Protein AF-A0A4U6U6M3-F1 (afdb_monomer)

Organism: Setaria viridis (NCBI:txid4556)

Mean predicted aligned error: 6.65 Å

Structure (mmCIF, N/CA/C/O backbone):
data_AF-A0A4U6U6M3-F1
#
_entry.id   AF-A0A4U6U6M3-F1
#
loop_
_atom_site.group_PDB
_atom_site.id
_atom_site.type_symbol
_atom_site.label_atom_id
_atom_site.label_alt_id
_atom_site.label_comp_id
_atom_site.label_asym_id
_atom_site.label_entity_id
_atom_site.label_seq_id
_atom_site.pdbx_PDB_ins_code
_atom_site.Cartn_x
_atom_site.Cartn_y
_atom_site.Cartn_z
_atom_site.occupancy
_atom_site.B_iso_or_equiv
_atom_site.auth_seq_id
_atom_site.auth_comp_id
_atom_site.auth_asym_id
_atom_site.auth_atom_id
_atom_site.pdbx_PDB_model_num
ATOM 1 N N . MET A 1 1 ? -24.887 -14.883 28.684 1.00 62.72 1 MET A N 1
ATOM 2 C CA . MET A 1 1 ? -24.352 -13.506 28.536 1.00 62.72 1 MET A CA 1
ATOM 3 C C . MET A 1 1 ? -22.819 -13.414 28.582 1.00 62.72 1 MET A C 1
ATOM 5 O O . MET A 1 1 ? -22.278 -12.644 27.803 1.00 62.72 1 MET A O 1
ATOM 9 N N . GLY A 1 2 ? -22.096 -14.203 29.396 1.00 85.62 2 GLY A N 1
ATOM 10 C CA . GLY A 1 2 ? -20.622 -14.109 29.502 1.00 85.62 2 GLY A CA 1
ATOM 11 C C . GLY A 1 2 ? -19.833 -14.351 28.202 1.00 85.62 2 GLY A C 1
ATOM 12 O O . GLY A 1 2 ? -18.923 -13.593 27.891 1.00 85.62 2 GLY A O 1
ATOM 13 N N . ARG A 1 3 ? -20.236 -15.337 27.384 1.00 89.00 3 ARG A N 1
ATOM 14 C CA . ARG A 1 3 ? -19.562 -15.652 26.106 1.00 89.00 3 ARG A CA 1
ATOM 15 C C . ARG A 1 3 ? -19.598 -14.495 25.097 1.00 89.00 3 ARG A C 1
ATOM 17 O O . ARG A 1 3 ? -18.611 -14.255 24.416 1.00 89.00 3 ARG A O 1
ATOM 24 N N . LEU A 1 4 ? -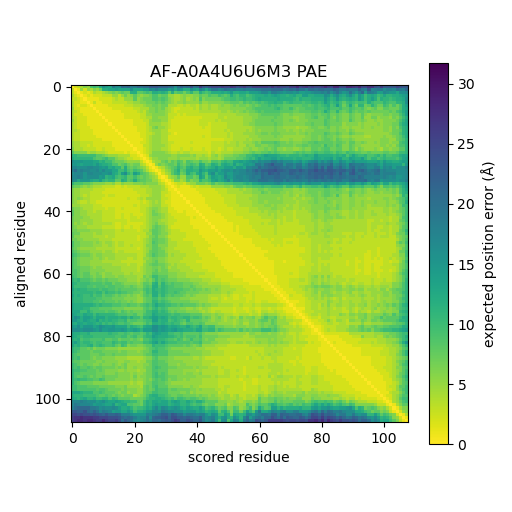20.730 -13.795 24.993 1.00 92.06 4 LEU A N 1
ATOM 25 C CA . LEU A 1 4 ? -20.886 -12.689 24.043 1.00 92.06 4 LEU A CA 1
ATOM 26 C C . LEU A 1 4 ? -20.030 -11.484 24.457 1.00 92.06 4 LEU A C 1
ATOM 28 O O . LEU A 1 4 ? -19.387 -10.867 23.619 1.00 92.06 4 LEU A O 1
ATOM 32 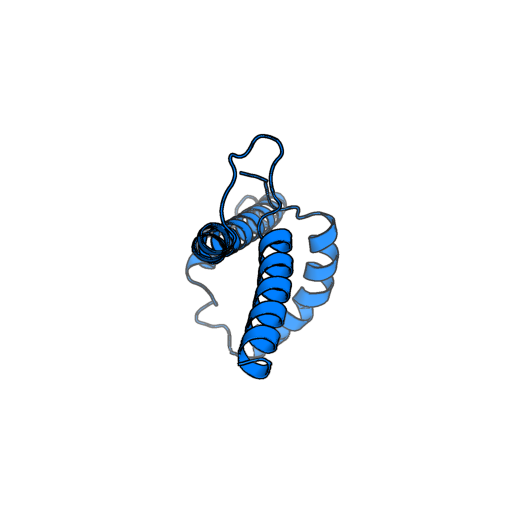N N . ARG A 1 5 ? -19.986 -11.201 25.766 1.00 92.56 5 ARG A N 1
ATOM 33 C CA . ARG A 1 5 ? -19.154 -10.139 26.339 1.00 92.56 5 ARG A CA 1
ATOM 34 C C . ARG A 1 5 ? -17.663 -10.403 26.116 1.00 92.56 5 ARG A C 1
ATOM 36 O O . ARG A 1 5 ? -16.965 -9.486 25.711 1.00 92.56 5 ARG A O 1
ATOM 43 N N . GLY A 1 6 ? -17.211 -11.644 26.320 1.00 93.88 6 GLY A N 1
ATOM 44 C CA . GLY A 1 6 ? -15.819 -12.029 26.059 1.00 93.88 6 GLY A CA 1
ATOM 45 C C . GLY A 1 6 ? -15.414 -11.804 24.600 1.00 93.88 6 GLY A C 1
ATOM 46 O O . GLY A 1 6 ? -14.425 -11.132 24.343 1.00 93.88 6 GLY A O 1
ATOM 47 N N . LYS A 1 7 ? -16.238 -12.263 23.646 1.00 95.88 7 LYS A N 1
ATOM 48 C CA . LYS A 1 7 ? -15.989 -12.046 22.209 1.00 95.88 7 LYS A CA 1
ATOM 49 C C . LYS A 1 7 ? -15.973 -10.571 21.810 1.00 95.88 7 LYS A C 1
ATOM 51 O O . LYS A 1 7 ? -15.184 -10.173 20.964 1.00 95.88 7 LYS A O 1
ATOM 56 N N . LEU A 1 8 ? -16.864 -9.766 22.389 1.00 95.62 8 LEU A N 1
ATOM 57 C CA . LEU A 1 8 ? -16.905 -8.335 22.101 1.00 95.62 8 LEU A CA 1
ATOM 58 C C . LEU A 1 8 ? -15.642 -7.637 22.613 1.00 95.62 8 LEU A C 1
ATOM 60 O O . LEU A 1 8 ? -15.094 -6.803 21.911 1.00 95.62 8 LEU A O 1
ATOM 64 N N . GLN A 1 9 ? -15.170 -8.003 23.806 1.00 95.88 9 GLN A N 1
ATOM 65 C CA . GLN A 1 9 ? -13.952 -7.440 24.381 1.00 95.88 9 GLN A CA 1
ATOM 66 C C . GLN A 1 9 ? -12.710 -7.800 23.560 1.00 95.88 9 GLN A C 1
ATOM 68 O O . GLN A 1 9 ? -11.894 -6.927 23.289 1.00 95.88 9 GLN A O 1
ATOM 73 N N . GLU A 1 10 ? -12.598 -9.055 23.123 1.00 96.69 10 GLU A N 1
ATO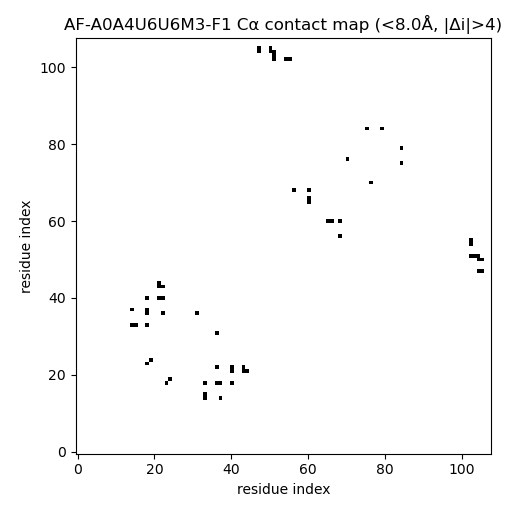M 74 C CA . GLU A 1 10 ? -11.529 -9.508 22.225 1.00 96.69 10 GLU A CA 1
ATOM 75 C C . GLU A 1 10 ? -11.520 -8.709 20.912 1.00 96.69 10 GLU A C 1
ATOM 77 O O . GLU A 1 10 ? -10.481 -8.196 20.502 1.00 96.69 10 GLU A O 1
ATOM 82 N N . LEU A 1 11 ? -12.694 -8.519 20.297 1.00 95.81 11 LEU A N 1
ATOM 83 C CA . LEU A 1 11 ? -12.827 -7.712 19.084 1.00 95.81 11 LEU A CA 1
ATOM 84 C C . LEU A 1 11 ? -12.461 -6.240 19.318 1.00 95.81 11 LEU A C 1
ATOM 86 O O . LEU A 1 11 ? -11.823 -5.635 18.461 1.00 95.81 11 LEU A O 1
ATOM 90 N N . THR A 1 12 ? -12.857 -5.662 20.455 1.00 95.62 12 THR A N 1
ATOM 91 C CA . THR A 1 12 ? -12.514 -4.278 20.810 1.00 95.62 12 THR A CA 1
ATOM 92 C C . THR A 1 12 ? -11.003 -4.089 20.895 1.00 95.62 12 THR A C 1
ATOM 94 O O . THR A 1 12 ? -10.493 -3.145 20.302 1.00 95.62 12 THR A O 1
ATOM 97 N N . VAL A 1 13 ? -10.286 -5.000 21.562 1.00 96.00 13 VAL A N 1
ATOM 98 C CA . VAL A 1 13 ? -8.820 -4.928 21.688 1.00 96.00 13 VAL A CA 1
ATOM 99 C C . VAL A 1 13 ? -8.153 -5.013 20.315 1.00 96.00 13 VAL A C 1
ATOM 101 O O . VAL A 1 13 ? -7.365 -4.139 19.963 1.00 96.00 13 VAL A O 1
ATOM 104 N N . ALA A 1 14 ? -8.532 -5.997 19.495 1.00 96.06 14 ALA A N 1
ATOM 105 C CA . ALA A 1 14 ? -7.967 -6.154 18.153 1.00 96.06 14 ALA A CA 1
ATOM 106 C C . ALA A 1 14 ? -8.239 -4.932 17.253 1.00 96.06 14 ALA A C 1
ATOM 108 O O . ALA A 1 14 ? -7.392 -4.515 16.462 1.00 96.06 14 ALA A O 1
ATOM 109 N N . ALA A 1 15 ? -9.425 -4.331 17.376 1.00 94.25 15 ALA A N 1
ATOM 110 C CA . ALA A 1 15 ? -9.775 -3.121 16.646 1.00 94.25 15 ALA A CA 1
ATOM 111 C C . ALA A 1 15 ? -8.968 -1.898 17.111 1.00 94.25 15 ALA A C 1
ATOM 113 O O . ALA A 1 15 ? -8.567 -1.089 16.275 1.00 94.25 15 ALA A O 1
ATOM 114 N N . GLU A 1 16 ? -8.721 -1.751 18.414 1.00 92.38 16 GLU A N 1
ATOM 115 C CA . GLU A 1 16 ? -7.878 -0.677 18.952 1.00 92.38 16 GLU A CA 1
ATOM 116 C C . GLU A 1 16 ? -6.440 -0.786 18.446 1.00 92.38 16 GLU A C 1
ATOM 118 O O . GLU A 1 16 ? -5.895 0.206 17.961 1.00 92.38 16 GLU A O 1
ATOM 123 N N . GLU A 1 17 ? -5.850 -1.982 18.487 1.00 92.38 17 GLU A N 1
ATOM 124 C CA . GLU A 1 17 ? -4.497 -2.243 17.979 1.00 92.38 17 GLU A CA 1
ATOM 125 C C . GLU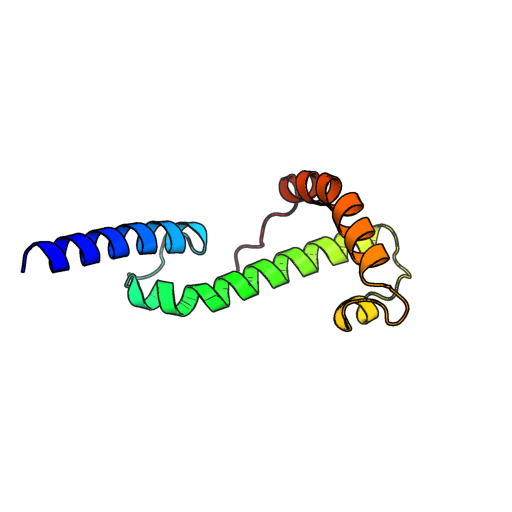 A 1 17 ? -4.365 -1.876 16.495 1.00 92.38 17 GLU A C 1
ATOM 127 O O . GLU A 1 17 ? -3.471 -1.116 16.117 1.00 92.38 17 GLU A O 1
ATOM 132 N N . LEU A 1 18 ? -5.299 -2.344 15.661 1.00 91.06 18 LEU A N 1
ATOM 133 C CA . LEU A 1 18 ? -5.307 -2.060 14.225 1.00 91.06 18 LEU A CA 1
ATOM 134 C C . LEU A 1 18 ? -5.406 -0.559 13.938 1.00 91.06 18 LEU A C 1
ATOM 136 O O . LEU A 1 18 ? -4.670 -0.015 13.114 1.00 91.06 18 LEU A O 1
ATOM 140 N N . VAL A 1 19 ? -6.337 0.124 14.602 1.00 90.19 19 VAL A N 1
ATOM 141 C CA . VAL A 1 19 ? -6.566 1.550 14.368 1.00 90.19 19 VAL A CA 1
ATOM 142 C C . VAL A 1 19 ? -5.388 2.381 14.862 1.00 90.19 19 VAL A C 1
ATOM 144 O O . VAL A 1 19 ? -5.037 3.355 14.202 1.00 90.19 19 VAL A O 1
ATOM 147 N N . ASN A 1 20 ? -4.753 2.006 15.973 1.00 88.00 20 ASN A N 1
ATOM 148 C CA . ASN A 1 20 ? -3.540 2.667 16.452 1.00 88.00 20 ASN A CA 1
ATOM 149 C C . ASN A 1 20 ? -2.371 2.506 15.468 1.00 88.00 20 ASN A C 1
ATOM 151 O O . ASN A 1 20 ? -1.596 3.443 15.317 1.00 88.00 20 ASN A O 1
ATOM 155 N N . ALA A 1 21 ? -2.276 1.372 14.766 1.00 87.19 21 ALA A N 1
ATOM 156 C CA . ALA A 1 21 ? -1.254 1.157 13.740 1.00 87.19 21 ALA A CA 1
ATOM 157 C C . ALA A 1 21 ? -1.489 1.989 12.464 1.00 87.19 21 ALA A C 1
ATOM 159 O O . ALA A 1 21 ? -0.541 2.478 11.861 1.00 87.19 21 ALA A O 1
ATOM 160 N N . ILE A 1 22 ? -2.747 2.160 12.046 1.00 84.31 22 ILE A N 1
ATOM 161 C CA . ILE A 1 22 ? -3.110 2.924 10.833 1.00 84.31 22 ILE A CA 1
ATOM 162 C C . ILE A 1 22 ? -3.147 4.434 11.104 1.00 84.31 22 ILE A C 1
ATOM 164 O O . ILE A 1 22 ? -2.933 5.254 10.215 1.00 84.31 22 ILE A O 1
ATOM 168 N N . SER A 1 23 ? -3.523 4.799 12.324 1.00 78.75 23 SER A N 1
ATOM 169 C CA . SER A 1 23 ? -3.848 6.155 12.734 1.00 78.75 23 SER A CA 1
ATOM 170 C C . SER A 1 23 ? -3.564 6.312 14.226 1.00 78.75 23 SER A C 1
ATOM 172 O O . SER A 1 23 ? -4.510 6.247 15.034 1.00 78.75 23 SER A O 1
ATOM 174 N N . PRO A 1 24 ? -2.301 6.539 14.611 1.00 76.56 24 PRO A N 1
ATOM 175 C CA . PRO A 1 24 ? -1.975 6.873 15.988 1.00 76.56 24 PRO A CA 1
ATOM 176 C C . PRO A 1 24 ? -2.789 8.089 16.452 1.00 76.56 24 PRO A C 1
ATOM 178 O O . PRO A 1 24 ? -3.258 8.902 15.652 1.00 76.56 24 PRO A O 1
ATOM 181 N N . VAL A 1 25 ? -3.051 8.157 17.756 1.00 73.31 25 VAL A N 1
ATOM 182 C CA . VAL A 1 25 ? -3.727 9.316 18.345 1.00 73.31 25 VAL A CA 1
ATOM 183 C C . VAL A 1 25 ? -2.714 10.453 18.377 1.00 73.31 25 VAL A C 1
ATOM 185 O O . VAL A 1 25 ? -1.722 10.362 19.093 1.00 73.31 25 VAL A O 1
ATOM 188 N N . GLU A 1 26 ? -2.954 11.491 17.586 1.00 69.56 26 GLU A N 1
ATOM 189 C CA . GLU A 1 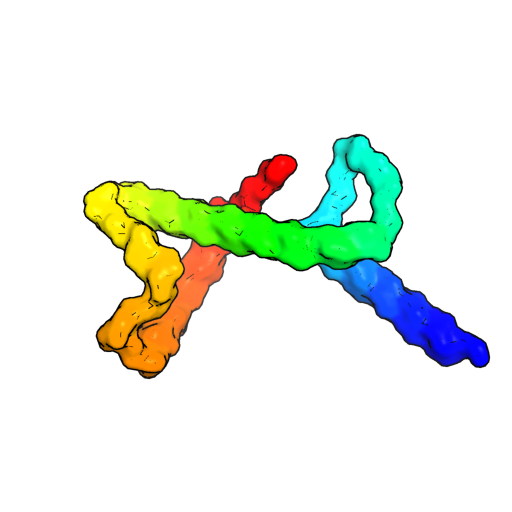26 ? -2.106 12.681 17.563 1.00 69.56 26 GLU A CA 1
ATOM 190 C C . GLU A 1 26 ? -2.264 13.489 18.856 1.00 69.56 26 GLU A C 1
ATOM 192 O O . GLU A 1 26 ? -3.372 13.641 19.388 1.00 69.56 26 GLU A O 1
ATOM 197 N N . GLU A 1 27 ? -1.156 14.032 19.365 1.00 58.41 27 GLU A N 1
ATOM 198 C CA . GLU A 1 27 ? -1.189 14.946 20.506 1.00 58.41 27 GLU A CA 1
ATOM 199 C C . GLU A 1 27 ? -2.004 16.199 20.150 1.00 58.41 27 GLU A C 1
ATOM 201 O O . GLU A 1 27 ? -1.677 16.941 19.229 1.00 58.41 27 GLU A O 1
ATOM 206 N N . GLY A 1 28 ? -3.090 16.441 20.892 1.00 64.31 28 GLY A N 1
ATOM 207 C CA . GLY A 1 28 ? -3.979 17.589 20.681 1.00 64.31 28 GLY A CA 1
ATOM 208 C C . GLY A 1 28 ? -5.229 17.299 19.845 1.00 64.31 28 GLY A C 1
ATOM 209 O O . GLY A 1 28 ? -6.112 18.158 19.772 1.00 64.31 28 GLY A O 1
ATOM 210 N N . ALA A 1 29 ? -5.371 16.095 19.283 1.00 68.81 29 ALA A N 1
ATOM 211 C CA . ALA A 1 29 ? -6.629 15.670 18.680 1.00 68.81 29 ALA A CA 1
ATOM 212 C C . ALA A 1 29 ? -7.712 15.487 19.760 1.00 68.81 29 ALA A C 1
ATOM 214 O O . ALA A 1 29 ? -7.484 14.893 20.816 1.00 68.81 29 ALA A O 1
ATOM 215 N N . GLY A 1 30 ? -8.916 16.007 19.499 1.00 71.00 30 GLY A N 1
ATOM 216 C CA . GLY A 1 30 ? -10.068 15.798 20.378 1.00 71.00 30 GLY A CA 1
ATOM 217 C C . GLY A 1 30 ? -10.410 14.307 20.531 1.00 71.00 30 GLY A C 1
ATOM 218 O O . GLY A 1 30 ? -10.070 13.503 19.660 1.00 71.00 30 GLY A O 1
ATOM 219 N N . PRO A 1 31 ? -11.098 13.909 21.616 1.00 73.56 31 PRO A N 1
ATOM 220 C CA . PRO A 1 31 ? -11.400 12.506 21.868 1.00 73.56 31 PRO A CA 1
ATOM 221 C C . PRO A 1 31 ? -12.293 11.938 20.755 1.00 73.56 31 PRO A C 1
ATOM 223 O O . PRO A 1 31 ? -13.450 12.329 20.623 1.00 73.56 31 PRO A O 1
ATOM 226 N N . GLN A 1 32 ? -11.757 11.005 19.965 1.00 82.75 32 GLN A N 1
ATOM 227 C CA . GLN A 1 32 ? -12.510 10.227 18.979 1.00 82.75 32 GLN A CA 1
ATOM 228 C C . GLN A 1 32 ? -12.790 8.828 19.517 1.00 82.75 32 GLN A C 1
ATOM 230 O O . GLN A 1 32 ? -11.905 8.162 20.060 1.00 82.75 32 GLN A O 1
ATOM 235 N N . SER A 1 33 ? -14.015 8.348 19.329 1.00 90.00 33 SER A N 1
ATOM 236 C CA . SER A 1 33 ? -14.364 6.972 19.673 1.00 90.00 33 SER A CA 1
ATOM 237 C C . SER A 1 33 ? -13.671 5.971 18.743 1.00 90.00 33 SER A C 1
ATOM 239 O O . SER A 1 33 ? -13.380 6.259 17.579 1.00 90.00 33 SER A O 1
ATOM 241 N N . LEU A 1 34 ? -13.473 4.741 19.227 1.00 90.50 34 LEU A N 1
ATOM 242 C CA . LEU A 1 34 ? -12.949 3.639 18.413 1.00 90.50 34 LEU A CA 1
ATOM 243 C C . LEU A 1 34 ? -13.763 3.433 17.126 1.00 90.50 34 LEU A C 1
ATOM 245 O O . LEU A 1 34 ? -13.201 3.203 16.061 1.00 90.50 34 LEU A O 1
ATOM 249 N N . VAL A 1 35 ? -15.090 3.564 17.209 1.00 91.44 35 VAL A N 1
ATOM 250 C CA . VAL A 1 35 ? -15.995 3.393 16.063 1.00 91.44 35 VAL A CA 1
ATOM 251 C C . VAL A 1 35 ? -15.762 4.462 14.995 1.00 91.44 35 VAL A C 1
ATOM 253 O O . VAL A 1 35 ? -15.761 4.146 13.807 1.00 91.44 35 VAL A O 1
ATOM 256 N N . GLU A 1 36 ? -15.563 5.720 15.385 1.00 91.00 36 GLU A N 1
ATOM 257 C CA . GLU A 1 36 ? -15.275 6.806 14.439 1.00 91.00 36 GLU A CA 1
ATOM 258 C C . GLU A 1 36 ? -13.927 6.599 13.756 1.00 91.00 36 GLU A C 1
ATOM 260 O O . GLU A 1 36 ? -13.829 6.710 12.532 1.00 91.00 36 GLU A O 1
ATOM 265 N N . ARG A 1 37 ? -12.907 6.212 14.525 1.00 91.25 37 ARG A N 1
ATOM 266 C CA . ARG A 1 37 ? -11.576 5.935 13.982 1.00 91.25 37 ARG A CA 1
ATOM 267 C C . ARG A 1 37 ? -11.582 4.719 13.050 1.00 91.25 37 ARG A C 1
ATOM 269 O O . ARG A 1 37 ? -10.975 4.779 11.987 1.00 91.25 37 ARG A O 1
ATOM 276 N N . LEU A 1 38 ? -12.331 3.662 13.375 1.00 92.38 38 LEU A N 1
ATOM 277 C CA . LEU A 1 38 ? -12.538 2.508 12.488 1.00 92.38 38 LEU A CA 1
ATOM 278 C C . LEU A 1 38 ? -13.222 2.902 11.176 1.00 92.38 38 LEU A C 1
ATOM 280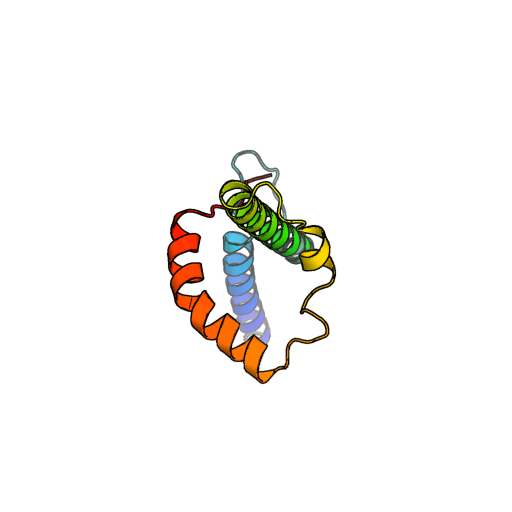 O O . LEU A 1 38 ? -12.822 2.433 10.115 1.00 92.38 38 LEU A O 1
ATOM 284 N N . LYS A 1 39 ? -14.234 3.776 11.225 1.00 91.25 39 LYS A N 1
ATOM 285 C CA . LYS A 1 39 ? -14.894 4.287 10.012 1.00 91.25 39 LYS A CA 1
ATOM 286 C C . LYS A 1 39 ? -13.944 5.109 9.139 1.00 91.25 39 LYS A C 1
ATOM 288 O O . LYS A 1 39 ? -14.080 5.084 7.920 1.00 91.25 39 LYS A O 1
ATOM 293 N N . ALA A 1 40 ? -12.996 5.818 9.749 1.00 89.75 40 ALA A N 1
ATOM 294 C CA . ALA A 1 40 ? -11.980 6.595 9.045 1.00 89.75 40 ALA A CA 1
ATOM 295 C C . ALA A 1 40 ? -10.765 5.759 8.594 1.00 89.75 40 ALA A C 1
ATOM 297 O O . ALA A 1 40 ? -10.035 6.180 7.700 1.00 89.75 40 ALA A O 1
ATOM 298 N N . ALA A 1 41 ? -10.528 4.579 9.172 1.00 90.06 41 ALA A N 1
ATOM 299 C CA . ALA A 1 41 ? -9.344 3.776 8.871 1.00 90.06 41 ALA A CA 1
ATOM 300 C C . ALA A 1 41 ? -9.194 3.434 7.372 1.00 90.06 41 ALA A C 1
ATOM 302 O O . ALA A 1 41 ? -8.095 3.624 6.852 1.00 90.06 41 ALA A O 1
ATOM 303 N N . PRO A 1 42 ? -10.246 3.035 6.623 1.00 90.56 42 PRO A N 1
ATOM 304 C CA . PRO A 1 42 ? -10.113 2.761 5.192 1.00 90.56 42 PRO A CA 1
ATOM 305 C C . PRO A 1 42 ? -9.630 3.962 4.371 1.00 90.56 42 PRO A C 1
ATOM 307 O O . PRO A 1 42 ? -8.803 3.799 3.475 1.00 90.56 42 PRO A O 1
ATOM 310 N N . SER A 1 43 ? -10.109 5.176 4.672 1.00 90.00 43 SER A N 1
ATOM 311 C CA . SER A 1 43 ? -9.665 6.377 3.954 1.00 90.00 43 SER A CA 1
ATOM 312 C C . SER A 1 43 ? -8.229 6.750 4.314 1.00 90.00 43 SER A C 1
ATOM 314 O O . SER A 1 43 ? -7.478 7.167 3.433 1.00 90.00 43 SER A O 1
ATOM 316 N N . LYS A 1 44 ? -7.815 6.533 5.569 1.00 89.06 44 LYS A N 1
ATOM 317 C CA . LYS A 1 44 ? -6.419 6.701 5.992 1.00 89.06 44 LYS A CA 1
ATOM 318 C C . LYS A 1 44 ? -5.490 5.713 5.292 1.00 89.06 44 LYS A C 1
ATOM 320 O O . LYS A 1 44 ? -4.493 6.143 4.727 1.00 89.06 44 LYS A O 1
ATOM 325 N N . VAL A 1 45 ? -5.857 4.431 5.213 1.00 90.12 45 VAL A N 1
ATOM 326 C CA . VAL A 1 45 ? -5.099 3.423 4.446 1.00 90.12 45 VAL A CA 1
ATOM 327 C C . VAL A 1 45 ? -4.966 3.835 2.979 1.00 90.12 45 VAL A C 1
ATOM 329 O O . VAL A 1 45 ? -3.863 3.831 2.443 1.00 90.12 45 VAL A O 1
ATOM 332 N N . ALA A 1 46 ? -6.058 4.263 2.337 1.00 90.69 46 ALA A N 1
ATOM 333 C CA . ALA A 1 46 ? -6.006 4.745 0.957 1.00 90.69 46 ALA A CA 1
ATOM 334 C C . ALA A 1 46 ? -5.074 5.964 0.796 1.00 90.69 46 ALA A C 1
ATOM 336 O O . ALA A 1 46 ? -4.344 6.063 -0.193 1.00 90.69 46 ALA A O 1
ATOM 337 N N . GLY A 1 47 ? -5.068 6.872 1.778 1.00 90.25 47 GLY A N 1
ATOM 338 C CA . GLY A 1 47 ? -4.141 8.001 1.847 1.00 90.25 47 GLY A CA 1
ATOM 339 C C . GLY A 1 47 ? -2.679 7.563 1.943 1.00 90.25 47 GLY A C 1
ATOM 340 O O . GLY A 1 47 ? -1.857 8.031 1.155 1.00 90.25 47 GLY A O 1
ATOM 341 N N . LEU A 1 48 ? -2.370 6.616 2.833 1.00 87.56 48 LEU A N 1
ATOM 342 C CA . LEU A 1 48 ? -1.029 6.044 2.996 1.00 87.56 48 LEU A CA 1
ATOM 343 C C . LEU A 1 48 ? -0.545 5.373 1.705 1.00 87.56 48 LEU A C 1
ATOM 345 O O . LEU A 1 48 ? 0.555 5.664 1.239 1.00 87.56 48 LEU A O 1
ATOM 349 N N . CYS A 1 49 ? -1.382 4.550 1.065 1.00 90.12 49 CYS A N 1
ATOM 350 C CA . CYS A 1 49 ? -1.053 3.934 -0.224 1.00 90.12 49 CYS A CA 1
ATOM 351 C C . CYS A 1 49 ? -0.740 4.994 -1.287 1.00 90.12 49 CYS A C 1
ATOM 353 O O . CYS A 1 49 ? 0.260 4.888 -1.996 1.00 90.12 49 CYS A O 1
ATOM 355 N N . LYS A 1 50 ? -1.553 6.055 -1.372 1.00 91.19 50 LYS A N 1
ATOM 356 C CA . LYS A 1 50 ? -1.321 7.161 -2.308 1.00 91.19 50 LYS A CA 1
ATOM 357 C C . LYS A 1 50 ? 0.003 7.879 -2.027 1.00 91.19 50 LYS A C 1
ATOM 359 O O . LYS A 1 50 ? 0.712 8.210 -2.979 1.00 91.19 50 LYS A O 1
ATOM 364 N N . ALA A 1 51 ? 0.336 8.117 -0.759 1.00 90.00 51 ALA A N 1
ATOM 365 C CA . ALA A 1 51 ? 1.591 8.750 -0.357 1.00 90.00 51 ALA A CA 1
ATOM 366 C C . ALA A 1 51 ? 2.802 7.895 -0.758 1.00 90.00 51 ALA A C 1
ATOM 368 O O . ALA A 1 51 ? 3.709 8.396 -1.424 1.00 90.00 51 ALA A O 1
ATOM 369 N N . VAL A 1 52 ? 2.764 6.593 -0.462 1.00 89.44 52 VAL A N 1
ATOM 370 C CA . VAL A 1 52 ? 3.812 5.636 -0.849 1.00 89.44 52 VAL A CA 1
ATOM 371 C C . VAL A 1 52 ? 3.981 5.593 -2.369 1.00 89.44 52 VAL A C 1
ATOM 373 O O . VAL A 1 52 ? 5.092 5.766 -2.868 1.00 89.44 52 VAL A O 1
ATOM 376 N N . CYS A 1 53 ? 2.892 5.459 -3.136 1.00 91.19 53 CYS A N 1
ATOM 377 C CA . CYS A 1 53 ? 2.959 5.480 -4.601 1.00 91.19 53 CYS A CA 1
ATOM 378 C C . CYS A 1 53 ? 3.572 6.786 -5.131 1.00 91.19 53 CYS A C 1
ATOM 380 O O . CYS A 1 53 ? 4.432 6.747 -6.010 1.00 91.19 53 CYS A O 1
ATOM 382 N N . LYS A 1 54 ? 3.174 7.945 -4.586 1.00 92.38 54 LYS A N 1
ATOM 383 C CA . LYS A 1 54 ? 3.736 9.256 -4.955 1.00 92.38 54 LYS A CA 1
ATOM 384 C C . LYS A 1 54 ? 5.246 9.304 -4.704 1.00 92.38 54 LYS A C 1
ATOM 386 O O . LYS A 1 54 ? 5.982 9.757 -5.578 1.00 92.38 54 LYS A O 1
ATOM 391 N N . GLN A 1 55 ? 5.706 8.838 -3.545 1.00 91.38 55 GLN A N 1
ATOM 392 C CA . GLN A 1 55 ? 7.127 8.826 -3.187 1.00 91.38 55 GLN A CA 1
ATOM 393 C C . GLN A 1 55 ? 7.934 7.905 -4.106 1.00 91.38 55 GLN A C 1
ATOM 395 O O . GLN A 1 55 ? 8.948 8.330 -4.657 1.00 91.38 55 GLN A O 1
ATOM 400 N N . VAL A 1 56 ? 7.448 6.687 -4.362 1.00 91.75 56 VAL A N 1
ATOM 401 C CA . VAL A 1 56 ? 8.085 5.743 -5.296 1.00 91.75 56 VAL A CA 1
ATOM 402 C C . VAL A 1 56 ? 8.183 6.343 -6.702 1.00 91.75 56 VAL A C 1
ATOM 404 O O . VAL A 1 56 ? 9.254 6.331 -7.308 1.00 91.75 56 VAL A O 1
ATOM 407 N N . LEU A 1 57 ? 7.102 6.936 -7.217 1.00 93.00 57 LEU A N 1
ATOM 408 C CA . LEU A 1 57 ? 7.108 7.581 -8.533 1.00 93.00 57 LEU A CA 1
ATOM 409 C C . LEU A 1 57 ? 8.067 8.779 -8.588 1.00 93.00 57 LEU A C 1
ATOM 411 O O . LEU A 1 57 ? 8.734 8.973 -9.604 1.00 93.00 57 LEU A O 1
ATOM 415 N N . ALA A 1 58 ? 8.186 9.558 -7.509 1.00 92.38 58 ALA A N 1
ATOM 416 C CA . ALA A 1 58 ? 9.155 10.652 -7.420 1.00 92.38 58 ALA A CA 1
ATOM 417 C C . ALA A 1 58 ? 10.604 10.144 -7.480 1.00 92.38 58 ALA A C 1
ATOM 419 O O . ALA A 1 58 ? 11.434 10.750 -8.161 1.00 92.38 58 ALA A O 1
ATOM 420 N N . VAL A 1 59 ? 10.897 9.005 -6.842 1.00 91.88 59 VAL A N 1
ATOM 421 C CA . VAL A 1 59 ? 12.199 8.332 -6.952 1.00 91.88 59 VAL A CA 1
ATOM 422 C C . VAL A 1 59 ? 12.455 7.901 -8.396 1.00 91.88 59 VAL A C 1
ATOM 424 O O . VAL A 1 59 ? 13.488 8.245 -8.956 1.00 91.88 59 VAL A O 1
ATOM 427 N N . VAL A 1 60 ? 11.508 7.232 -9.059 1.00 92.69 60 VAL A N 1
ATOM 428 C CA . VAL A 1 60 ? 11.675 6.842 -10.475 1.00 92.69 60 VAL A CA 1
ATOM 429 C C . VAL A 1 6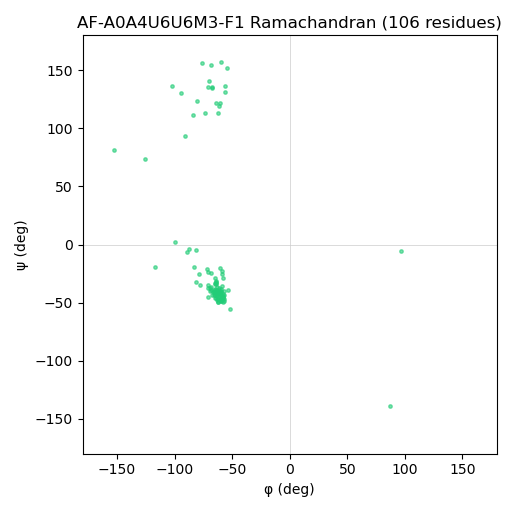0 ? 11.916 8.069 -11.363 1.00 92.69 60 VAL A C 1
ATOM 431 O O . VAL A 1 60 ? 12.802 8.060 -12.222 1.00 92.69 60 VAL A O 1
ATOM 434 N N . LYS A 1 61 ? 11.170 9.154 -11.133 1.00 94.12 61 LYS A N 1
ATOM 435 C CA . LYS A 1 61 ? 11.303 10.408 -11.883 1.00 94.12 61 LYS A CA 1
ATOM 436 C C . LYS A 1 61 ? 12.663 11.080 -11.680 1.00 94.12 61 LYS A C 1
ATOM 438 O O . LYS A 1 61 ? 13.136 11.728 -12.611 1.00 94.12 61 LYS A O 1
ATOM 443 N N . SER A 1 62 ? 13.296 10.929 -10.514 1.00 94.19 62 SER A N 1
ATOM 444 C CA . SER A 1 62 ? 14.617 11.512 -10.241 1.00 94.19 62 SER A CA 1
ATOM 445 C C . SER A 1 62 ? 15.729 10.835 -11.052 1.00 94.19 62 SER A C 1
ATOM 447 O O . SER A 1 62 ? 16.608 11.526 -11.566 1.00 94.19 62 SER A O 1
ATOM 449 N N . TYR A 1 63 ? 15.648 9.514 -11.252 1.00 94.56 63 TYR A N 1
ATOM 450 C CA . TYR A 1 63 ? 16.575 8.760 -12.107 1.00 94.56 63 TYR A CA 1
ATOM 451 C C . TYR A 1 63 ? 16.272 8.920 -13.601 1.00 94.56 63 TYR A C 1
ATOM 453 O O . TYR A 1 63 ? 17.192 8.977 -14.418 1.00 94.56 63 TYR A O 1
ATOM 461 N N . TYR A 1 64 ? 14.992 9.037 -13.966 1.00 95.62 64 TYR A N 1
ATOM 462 C CA . TYR A 1 64 ? 14.547 9.139 -15.357 1.00 95.62 64 TYR A CA 1
ATOM 463 C C . TYR A 1 64 ? 13.671 10.383 -15.587 1.00 95.62 64 TYR A C 1
ATOM 465 O O . TYR A 1 64 ? 12.467 10.259 -15.815 1.00 95.62 64 TYR A O 1
ATOM 473 N N . PRO A 1 65 ? 14.233 11.607 -15.624 1.00 93.38 65 PRO A N 1
ATOM 474 C CA . PRO A 1 65 ? 13.436 12.840 -15.681 1.00 93.38 65 PRO A CA 1
ATOM 475 C C . PRO A 1 65 ? 12.481 12.929 -16.877 1.00 93.38 65 PRO A C 1
ATOM 477 O O . PRO A 1 65 ? 11.419 13.550 -16.800 1.00 93.38 65 PRO A O 1
ATOM 480 N N . ARG A 1 66 ? 12.837 12.280 -17.991 1.00 95.25 66 ARG A N 1
ATOM 481 C CA . ARG A 1 66 ? 12.065 12.286 -19.241 1.00 95.25 66 ARG A CA 1
ATOM 482 C C . ARG A 1 66 ? 11.013 11.180 -19.338 1.00 95.25 66 ARG A C 1
ATOM 484 O O . ARG A 1 66 ? 10.257 11.192 -20.301 1.00 95.25 66 ARG A O 1
ATOM 491 N N . VAL A 1 67 ? 10.954 10.244 -18.387 1.00 92.62 67 VAL A N 1
ATOM 492 C CA . VAL A 1 67 ? 9.961 9.161 -18.427 1.00 92.62 67 VAL A CA 1
ATOM 493 C C . VAL A 1 67 ? 8.557 9.727 -18.221 1.00 92.62 67 VAL A C 1
ATOM 495 O O . VAL A 1 67 ? 8.346 10.574 -17.345 1.00 92.62 67 VAL A O 1
ATOM 498 N N . ASP A 1 68 ? 7.602 9.278 -19.026 1.00 90.81 68 ASP A N 1
ATOM 499 C CA . ASP A 1 68 ? 6.192 9.561 -18.788 1.00 90.81 68 ASP A CA 1
ATOM 500 C C . ASP A 1 68 ? 5.633 8.535 -17.797 1.00 90.81 68 ASP A C 1
ATOM 502 O O . ASP A 1 68 ? 5.539 7.347 -18.100 1.00 90.81 68 ASP A O 1
ATOM 506 N N . LEU A 1 69 ? 5.305 8.997 -16.590 1.00 91.88 69 LEU A N 1
ATOM 507 C CA . LEU A 1 69 ? 4.749 8.153 -15.532 1.00 91.88 69 LEU A CA 1
ATOM 508 C C . LEU A 1 69 ? 3.221 8.053 -15.603 1.00 91.88 69 LEU A C 1
ATOM 510 O O . LEU A 1 69 ? 2.647 7.298 -14.822 1.00 91.88 69 LEU A O 1
ATOM 514 N N . ALA A 1 70 ? 2.554 8.766 -16.520 1.00 91.00 70 ALA A N 1
ATOM 515 C CA . ALA A 1 70 ? 1.1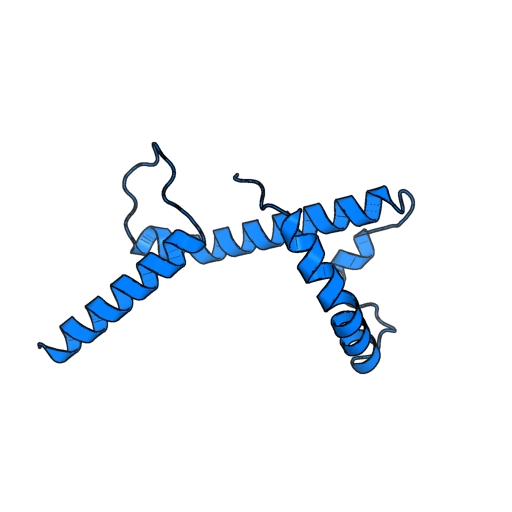00 8.689 -16.666 1.00 91.00 70 ALA A CA 1
ATOM 516 C C . ALA A 1 70 ? 0.634 7.256 -16.968 1.00 91.00 70 ALA A C 1
ATOM 518 O O . ALA A 1 70 ? -0.362 6.809 -16.406 1.00 91.00 70 ALA A O 1
ATOM 519 N N . ALA A 1 71 ? 1.423 6.507 -17.747 1.00 86.94 71 ALA A N 1
ATOM 520 C CA . ALA A 1 71 ? 1.153 5.108 -18.076 1.00 86.94 71 ALA A CA 1
ATOM 521 C C . ALA A 1 71 ? 1.059 4.188 -16.843 1.00 86.94 71 ALA A C 1
ATOM 523 O O . ALA A 1 71 ? 0.377 3.171 -16.897 1.00 86.94 71 ALA A O 1
ATOM 524 N N . ALA A 1 72 ? 1.692 4.537 -15.714 1.00 89.50 72 ALA A N 1
ATOM 525 C CA . ALA A 1 72 ? 1.563 3.763 -14.477 1.00 89.50 72 ALA A CA 1
ATOM 526 C C . ALA A 1 72 ? 0.149 3.853 -13.871 1.00 89.50 72 ALA A C 1
ATOM 528 O O . ALA A 1 72 ? -0.273 2.947 -13.155 1.00 89.50 72 ALA A O 1
ATOM 529 N N . GLY A 1 73 ? -0.594 4.928 -14.165 1.00 89.06 73 GLY A N 1
ATOM 530 C CA . GLY A 1 73 ? -1.990 5.090 -13.752 1.00 89.06 73 GLY A CA 1
ATOM 531 C C . GLY A 1 73 ? -2.957 4.167 -14.498 1.00 89.06 73 GLY A C 1
ATOM 532 O O . GLY A 1 73 ? -4.005 3.826 -13.954 1.00 89.06 73 GLY A O 1
ATOM 533 N N . ASP A 1 74 ? -2.580 3.711 -15.694 1.00 88.56 74 ASP A N 1
ATOM 534 C CA . ASP A 1 74 ? -3.360 2.759 -16.495 1.00 88.56 74 ASP A CA 1
ATOM 535 C C . ASP A 1 74 ? -3.152 1.300 -16.041 1.00 88.56 74 ASP A C 1
ATOM 537 O O . ASP A 1 74 ? -3.815 0.384 -16.534 1.00 88.56 74 ASP A O 1
ATOM 541 N N . GLY A 1 75 ? -2.252 1.074 -15.076 1.00 87.31 75 GLY A N 1
ATOM 542 C CA . GLY A 1 75 ? -1.962 -0.230 -14.494 1.00 87.31 75 GLY A CA 1
ATOM 543 C C . GLY A 1 75 ? -0.907 -1.018 -15.271 1.00 87.31 75 GLY A C 1
ATOM 544 O O . GLY A 1 75 ? 0.130 -0.492 -15.673 1.00 87.31 75 GLY A O 1
ATOM 545 N N . VAL A 1 76 ? -1.136 -2.324 -15.420 1.00 86.44 76 VAL A N 1
ATOM 546 C CA . VAL A 1 76 ? -0.190 -3.236 -16.077 1.00 86.44 76 VAL A CA 1
ATOM 547 C C . VAL A 1 76 ? -0.162 -2.966 -17.583 1.00 86.44 76 VAL A C 1
ATOM 549 O O . VAL A 1 76 ? -1.204 -2.823 -18.224 1.00 86.44 76 VAL A O 1
ATOM 552 N N . ALA A 1 77 ? 1.038 -2.924 -18.169 1.00 88.56 77 ALA A N 1
ATOM 553 C CA . ALA A 1 77 ? 1.203 -2.707 -19.602 1.00 88.56 77 ALA A CA 1
ATOM 554 C C . ALA A 1 77 ? 0.423 -3.753 -20.420 1.00 88.56 77 ALA A C 1
ATOM 556 O O . ALA A 1 77 ? 0.472 -4.946 -20.128 1.00 88.56 77 ALA A O 1
ATOM 557 N N . ARG A 1 78 ? -0.268 -3.320 -21.486 1.00 85.94 78 ARG A N 1
ATOM 558 C CA . ARG A 1 78 ? -1.184 -4.173 -22.280 1.00 85.94 78 ARG A CA 1
ATOM 559 C C . ARG A 1 78 ? -0.518 -5.404 -22.906 1.00 85.94 78 ARG A C 1
ATOM 561 O O . ARG A 1 78 ? -1.205 -6.352 -23.265 1.00 85.94 78 ARG A O 1
ATOM 568 N N . ASN A 1 79 ? 0.796 -5.361 -23.091 1.00 89.12 79 ASN A N 1
ATOM 569 C CA . ASN A 1 79 ? 1.618 -6.434 -23.644 1.00 89.12 79 ASN A CA 1
ATOM 570 C C . ASN A 1 79 ? 2.348 -7.259 -22.568 1.00 89.12 79 ASN A C 1
ATOM 572 O O . ASN A 1 79 ? 3.113 -8.154 -22.919 1.00 89.12 79 ASN A O 1
ATOM 576 N N . CYS A 1 80 ? 2.145 -6.960 -21.285 1.00 92.12 80 CYS A N 1
ATOM 577 C CA . CYS A 1 80 ? 2.706 -7.733 -20.190 1.00 92.12 80 CYS A CA 1
ATOM 578 C C . CYS A 1 80 ? 1.839 -8.971 -19.952 1.00 92.12 80 CYS A C 1
ATOM 580 O O . CYS A 1 80 ? 0.632 -8.868 -19.728 1.00 92.12 80 CYS A O 1
ATOM 582 N N . THR A 1 81 ? 2.451 -10.148 -20.022 1.00 94.44 81 THR A N 1
ATOM 583 C CA . THR A 1 81 ? 1.778 -11.390 -19.644 1.00 94.44 81 THR A CA 1
ATOM 584 C C . THR A 1 81 ? 1.716 -11.496 -18.124 1.00 94.44 81 THR A C 1
ATOM 586 O O . THR A 1 81 ? 2.553 -10.934 -17.421 1.00 94.44 81 THR A O 1
ATOM 589 N N . GLU A 1 82 ? 0.758 -12.260 -17.602 1.00 92.38 82 GLU A N 1
ATOM 590 C CA . GLU A 1 82 ? 0.658 -12.510 -16.158 1.00 92.38 82 GLU A CA 1
ATOM 591 C C . GLU A 1 82 ? 1.951 -13.121 -15.591 1.00 92.38 82 GLU A C 1
ATOM 593 O O . GLU A 1 82 ? 2.421 -12.695 -14.542 1.00 92.38 82 GLU A O 1
ATOM 598 N N . GLY A 1 83 ? 2.584 -14.043 -16.330 1.00 95.56 83 GLY A N 1
ATOM 599 C CA . GLY A 1 83 ? 3.863 -14.640 -15.937 1.00 95.56 83 GLY A CA 1
ATOM 600 C C . GLY A 1 83 ? 5.021 -13.638 -15.906 1.00 95.56 83 GLY A C 1
ATOM 601 O O . GLY A 1 83 ? 5.809 -13.654 -14.966 1.00 95.56 83 GLY A O 1
ATOM 602 N N . ALA A 1 84 ? 5.100 -12.731 -16.886 1.00 95.19 84 ALA A N 1
ATOM 603 C CA . ALA A 1 84 ? 6.103 -11.666 -16.869 1.00 95.19 84 ALA A CA 1
ATOM 604 C C . ALA A 1 84 ? 5.853 -10.692 -15.710 1.00 95.19 84 ALA A C 1
ATOM 606 O O . ALA A 1 84 ? 6.789 -10.298 -15.025 1.00 95.19 84 ALA A O 1
ATOM 607 N N . TYR A 1 85 ? 4.590 -10.348 -15.447 1.00 93.94 85 TYR A N 1
ATOM 608 C CA . TYR A 1 85 ? 4.232 -9.487 -14.325 1.00 93.94 85 TYR A CA 1
ATOM 609 C C . TYR A 1 85 ? 4.586 -10.120 -12.974 1.00 93.94 85 TYR A C 1
ATOM 611 O O . TYR A 1 85 ? 5.181 -9.448 -12.136 1.00 93.94 85 TYR A O 1
ATOM 619 N N . ALA A 1 86 ? 4.284 -11.407 -12.781 1.00 95.56 86 ALA A N 1
ATOM 620 C CA . ALA A 1 86 ? 4.662 -12.145 -11.579 1.00 95.56 86 ALA A CA 1
ATOM 621 C C . ALA A 1 86 ? 6.186 -12.161 -11.383 1.00 95.56 86 ALA A C 1
ATOM 623 O O . ALA A 1 86 ? 6.660 -11.842 -10.297 1.00 95.56 86 ALA A O 1
ATOM 624 N N . GLN A 1 87 ? 6.952 -12.418 -12.449 1.00 96.94 87 GLN A N 1
ATOM 625 C CA . GLN A 1 87 ? 8.413 -12.347 -12.403 1.00 96.94 87 GLN A CA 1
ATOM 626 C C . GLN A 1 87 ? 8.905 -10.942 -12.010 1.00 96.94 87 GLN A C 1
ATOM 628 O O . GLN A 1 87 ? 9.789 -10.812 -11.168 1.00 96.94 87 GLN A O 1
ATOM 633 N N . TYR A 1 88 ? 8.317 -9.875 -12.562 1.00 95.06 88 TYR A N 1
ATOM 634 C CA . TYR A 1 88 ? 8.681 -8.505 -12.184 1.00 95.06 88 TYR A CA 1
ATOM 635 C C . TYR A 1 88 ? 8.357 -8.184 -10.721 1.00 95.06 88 TYR A C 1
ATOM 637 O O . TYR A 1 88 ? 9.079 -7.402 -10.106 1.00 95.06 88 TYR A O 1
ATOM 645 N N . LEU A 1 89 ? 7.299 -8.771 -10.149 1.00 94.75 89 LEU A N 1
ATOM 646 C CA . LEU A 1 89 ? 6.999 -8.637 -8.721 1.00 94.75 89 LEU A CA 1
ATOM 647 C C . LEU A 1 89 ? 8.049 -9.344 -7.856 1.00 94.75 89 LEU A C 1
ATOM 649 O O . LEU A 1 89 ? 8.506 -8.750 -6.882 1.00 94.75 89 LEU A O 1
ATOM 653 N N . GLU A 1 90 ? 8.468 -10.555 -8.229 1.00 97.38 90 GLU A N 1
ATOM 654 C CA . GLU A 1 90 ? 9.542 -11.284 -7.535 1.00 97.38 90 GLU A CA 1
ATOM 655 C C . GLU A 1 90 ? 10.872 -10.513 -7.584 1.00 97.38 90 GLU A C 1
ATOM 657 O O . GLU A 1 90 ? 11.552 -10.364 -6.570 1.00 97.38 90 GLU A O 1
ATOM 662 N N . GLU A 1 91 ? 11.228 -9.952 -8.743 1.00 96.56 91 GLU A N 1
ATOM 663 C CA . GLU A 1 91 ? 12.429 -9.117 -8.897 1.00 96.56 91 GLU A CA 1
ATOM 664 C C . GLU A 1 91 ? 12.347 -7.818 -8.074 1.00 96.56 91 GLU A C 1
ATOM 666 O O . GLU A 1 91 ? 13.359 -7.334 -7.555 1.00 96.56 91 GLU A O 1
ATOM 671 N N . ALA A 1 92 ? 11.146 -7.249 -7.939 1.00 94.00 92 ALA A N 1
ATOM 672 C CA . ALA A 1 92 ? 10.913 -6.015 -7.198 1.00 94.00 92 ALA A CA 1
ATOM 673 C C . ALA A 1 92 ? 10.861 -6.213 -5.676 1.00 94.00 92 ALA A C 1
ATOM 675 O O . ALA A 1 92 ? 11.150 -5.262 -4.951 1.00 94.00 92 ALA A O 1
ATOM 676 N N . GLU A 1 93 ? 10.523 -7.402 -5.174 1.00 95.06 93 GLU A N 1
ATOM 677 C CA . GLU A 1 93 ? 10.358 -7.681 -3.741 1.00 95.06 93 GLU A CA 1
ATOM 678 C C . GLU A 1 93 ? 11.563 -7.253 -2.877 1.00 95.06 93 GLU A C 1
ATOM 680 O O . GLU A 1 93 ? 11.375 -6.422 -1.981 1.00 95.06 93 GLU A O 1
ATOM 685 N N . PRO A 1 94 ? 12.812 -7.693 -3.142 1.00 95.62 94 PRO A N 1
ATOM 686 C CA . PRO A 1 94 ? 13.955 -7.288 -2.317 1.00 95.62 94 PRO A CA 1
ATOM 687 C C . PRO A 1 94 ? 14.245 -5.782 -2.403 1.00 95.62 94 PRO A C 1
ATOM 689 O O . PRO A 1 94 ? 14.749 -5.179 -1.450 1.00 95.62 94 PRO A O 1
ATOM 692 N N . ILE A 1 95 ? 13.916 -5.153 -3.536 1.00 93.50 95 ILE A N 1
ATOM 693 C CA . ILE A 1 95 ? 14.057 -3.707 -3.729 1.00 93.50 95 ILE A CA 1
ATOM 694 C C . ILE A 1 95 ? 13.011 -2.979 -2.883 1.00 93.50 95 ILE A C 1
ATOM 696 O O . ILE A 1 95 ? 13.355 -2.032 -2.177 1.00 93.50 95 ILE A O 1
ATOM 700 N N . ALA A 1 96 ? 11.762 -3.444 -2.898 1.00 91.38 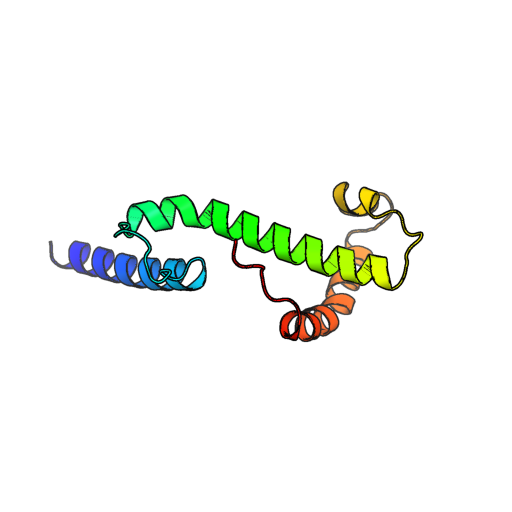96 ALA A N 1
ATOM 701 C CA . ALA A 1 96 ? 10.674 -2.895 -2.100 1.00 91.38 96 ALA A CA 1
ATOM 702 C C . ALA A 1 96 ? 10.969 -2.997 -0.597 1.00 91.38 96 ALA A C 1
ATOM 704 O O . ALA A 1 96 ? 10.775 -2.014 0.121 1.00 91.38 96 ALA A O 1
ATOM 705 N N . SER A 1 97 ? 11.519 -4.125 -0.127 1.00 91.56 97 SER A N 1
ATOM 706 C CA . SER A 1 97 ? 11.952 -4.274 1.270 1.00 91.56 97 SER A CA 1
ATOM 707 C C . SER A 1 97 ? 12.973 -3.207 1.657 1.00 91.56 97 SER A C 1
ATOM 709 O O . SER A 1 97 ? 12.782 -2.508 2.648 1.00 91.56 97 SER A O 1
ATOM 711 N N . LYS A 1 98 ? 14.006 -2.996 0.835 1.00 90.38 98 LYS A N 1
ATOM 712 C CA . LYS A 1 98 ? 15.004 -1.947 1.079 1.00 90.38 98 LYS A CA 1
ATOM 713 C C . LYS A 1 98 ? 14.412 -0.538 0.994 1.00 90.38 98 LYS A C 1
ATOM 715 O O . LYS A 1 98 ? 14.791 0.337 1.761 1.00 90.38 98 LYS A O 1
ATOM 720 N N . MET A 1 99 ? 13.489 -0.289 0.065 1.00 87.38 99 MET A N 1
ATOM 721 C CA . MET A 1 99 ? 12.844 1.020 -0.077 1.00 87.38 99 MET A CA 1
ATOM 722 C C . MET A 1 99 ? 11.990 1.382 1.138 1.00 87.38 99 MET A C 1
ATOM 724 O O . MET A 1 99 ? 11.927 2.558 1.489 1.00 87.38 99 MET A O 1
ATOM 728 N N . SER A 1 100 ? 11.377 0.395 1.797 1.00 85.12 100 SER A N 1
ATOM 729 C CA . SER A 1 100 ? 10.562 0.624 2.996 1.00 85.12 100 SER A CA 1
ATOM 730 C C . SER A 1 100 ? 11.342 1.259 4.157 1.00 85.12 100 SER A C 1
ATOM 732 O O . SER A 1 100 ? 10.742 1.914 5.000 1.00 85.12 100 SER A O 1
ATOM 734 N N . GLU A 1 101 ? 12.676 1.163 4.155 1.00 86.19 101 GLU A N 1
ATOM 735 C CA . GLU A 1 101 ? 13.551 1.829 5.132 1.00 86.19 101 GLU A CA 1
ATOM 736 C C . GLU A 1 101 ? 13.642 3.353 4.928 1.00 86.19 101 GLU A C 1
ATOM 738 O O . GLU A 1 101 ? 14.012 4.078 5.850 1.00 86.19 101 GLU A O 1
ATOM 743 N N . PHE A 1 102 ? 13.323 3.853 3.729 1.00 80.06 102 PHE A N 1
ATOM 744 C CA . PHE A 1 102 ? 13.464 5.269 3.356 1.00 80.06 102 PHE A CA 1
ATOM 745 C C . PHE A 1 102 ? 12.128 5.943 3.012 1.00 80.06 102 PHE A C 1
ATOM 747 O O . PHE A 1 102 ? 12.042 7.171 2.985 1.00 80.06 102 PHE A O 1
ATOM 754 N N . VAL A 1 103 ? 11.099 5.153 2.701 1.00 78.81 103 VAL A N 1
ATOM 755 C CA . VAL A 1 103 ? 9.754 5.611 2.340 1.00 78.81 103 VAL A CA 1
ATOM 756 C C . VAL A 1 103 ? 8.918 5.687 3.616 1.00 78.81 103 VAL A C 1
ATOM 758 O O . VAL A 1 103 ? 8.321 4.701 4.040 1.00 78.81 103 VAL A O 1
ATOM 761 N N . SER A 1 104 ? 8.877 6.868 4.230 1.00 69.19 104 SER A N 1
ATOM 762 C CA . SER A 1 104 ? 7.957 7.155 5.334 1.00 69.19 104 SER A CA 1
ATOM 763 C C . SER A 1 104 ? 6.690 7.803 4.789 1.00 69.19 104 SER A C 1
ATOM 765 O O . SER A 1 104 ? 6.809 8.778 4.044 1.00 69.19 104 SER A O 1
ATOM 767 N N . PRO A 1 105 ? 5.482 7.339 5.151 1.00 63.25 105 PRO A N 1
ATOM 768 C CA . PRO A 1 105 ? 4.270 8.059 4.786 1.00 63.25 105 PRO A CA 1
ATOM 769 C C . PRO A 1 105 ? 4.350 9.502 5.311 1.00 63.25 105 PRO A C 1
ATOM 771 O O . PRO A 1 105 ? 4.708 9.714 6.465 1.00 63.25 105 PRO A O 1
ATOM 774 N N . GLU A 1 106 ? 4.061 10.492 4.457 1.00 55.31 106 GLU A N 1
ATOM 775 C CA . GLU A 1 106 ? 3.881 11.873 4.924 1.00 55.31 106 GLU A CA 1
ATOM 776 C C . GLU A 1 106 ? 2.702 11.875 5.913 1.00 55.31 106 GLU A C 1
ATOM 778 O O . GLU A 1 106 ? 1.604 11.440 5.549 1.00 55.31 106 GLU A O 1
ATOM 783 N N . GLU A 1 107 ? 2.935 12.318 7.153 1.00 49.91 107 GLU A N 1
ATOM 784 C CA . GLU A 1 107 ? 1.848 12.656 8.075 1.00 49.91 107 GLU A CA 1
ATOM 785 C C . GLU A 1 107 ? 1.087 13.852 7.469 1.00 49.91 107 GLU A C 1
ATOM 787 O O . GLU A 1 107 ? 1.728 14.852 7.123 1.00 49.91 107 GLU A O 1
ATOM 792 N N . PRO A 1 108 ? -0.229 13.728 7.214 1.00 43.47 108 PRO A N 1
ATOM 793 C CA . PRO A 1 108 ? -1.030 14.806 6.640 1.00 43.47 108 PRO A CA 1
ATOM 794 C C . PRO A 1 108 ? -1.240 15.981 7.599 1.00 43.47 108 PRO A C 1
ATOM 796 O O . PRO A 1 108 ? -1.357 15.746 8.818 1.00 43.47 108 PRO A O 1
#

Sequence (108 aa):
MGRLRGKLQELTVAAEELVNAISPVEEGAGPQSLVERLKAAPSKVAGLCKAVCKQVLAVVKSYYPRVDLAAAGDGVARNCTEGAYAQYLEEAEPIASKMSEFVSPEEP

Radius of gyration: 19.62 Å; Cα contacts (8 Å, |Δi|>4): 32; chains: 1; bounding box: 41×33×53 Å

pLDDT: mean 87.76, std 10.3, range [43.47, 97.38]

Secondary structure (DSSP, 8-state):
-HHHHHHHHHHHHHHHHHHHHHS---TT-----HHHHHHHHHHHHHHHHHHHHHHHHHHHHHH-TT---GGGGG-S-TT--HHHHHHHHHHHHHHHHHHTTT-PPPP-

Solvent-accessible surface area (backbone atoms only — not comparable to full-atom values): 6605 Å² total; per-residue (Å²): 114,69,70,62,53,52,54,50,51,54,51,50,52,57,49,50,55,53,39,44,74,75,52,61,86,58,93,86,61,74,95,71,54,71,69,59,50,56,70,45,42,65,60,45,52,53,48,43,53,51,41,47,52,51,52,54,51,51,53,52,38,71,79,37,74,85,62,77,65,69,62,62,77,73,50,76,59,93,86,60,47,72,69,57,50,52,51,52,48,63,68,40,46,70,53,51,60,60,45,57,78,75,61,70,65,75,82,130

Foldseek 3Di:
DVVVVVVVVVVLVVLVVLLCVLPNDDVPDDDDDSVRSSVCSVVSVVLQVVQLVVVVVVVVCVVPVPDDCVVVVVPDDPPQDPVNVVVVCVVCVVVVVVVVVVRDRPDD